Protein AF-R7S8R9-F1 (afdb_monomer_lite)

Structure (mmCIF, N/CA/C/O backbone):
data_AF-R7S8R9-F1
#
_entry.id   AF-R7S8R9-F1
#
loop_
_atom_site.group_PDB
_atom_site.id
_atom_site.type_symbol
_atom_site.label_atom_id
_atom_site.label_alt_id
_atom_site.label_comp_id
_atom_site.label_asym_id
_atom_site.label_entity_id
_atom_site.label_seq_id
_atom_site.pdbx_PDB_ins_code
_atom_site.Cartn_x
_atom_site.Cartn_y
_atom_site.Cartn_z
_atom_site.occupancy
_atom_site.B_iso_or_equiv
_atom_site.auth_seq_id
_atom_site.auth_comp_id
_atom_site.auth_asym_id
_atom_site.auth_atom_id
_atom_site.pdbx_PDB_model_num
ATOM 1 N N . MET A 1 1 ? -3.838 -19.991 12.113 1.00 74.75 1 MET A N 1
ATOM 2 C CA . MET A 1 1 ? -3.670 -18.676 11.465 1.00 74.75 1 MET A CA 1
ATOM 3 C C . MET A 1 1 ? -4.509 -18.708 10.201 1.00 74.75 1 MET A C 1
ATOM 5 O O . MET A 1 1 ? -4.292 -19.609 9.402 1.00 74.75 1 MET A O 1
ATOM 9 N N . LYS A 1 2 ? -5.536 -17.861 10.101 1.00 89.75 2 LYS A N 1
ATOM 10 C CA . LYS A 1 2 ? -6.470 -17.794 8.963 1.00 89.75 2 LYS A CA 1
ATOM 11 C C . LYS A 1 2 ? -6.174 -16.598 8.064 1.00 89.75 2 LYS A C 1
ATOM 13 O O . LYS A 1 2 ? -6.432 -16.669 6.870 1.00 89.75 2 LYS A O 1
ATOM 18 N N . ASP A 1 3 ? -5.632 -15.532 8.645 1.00 93.69 3 ASP A N 1
ATOM 19 C CA . ASP A 1 3 ? -5.303 -14.304 7.934 1.00 93.69 3 ASP A CA 1
ATOM 20 C C . ASP A 1 3 ? -3.987 -13.685 8.432 1.00 93.69 3 ASP A C 1
ATOM 22 O O . ASP A 1 3 ? -3.515 -14.007 9.524 1.00 93.69 3 ASP A O 1
ATOM 26 N N . ILE A 1 4 ? -3.400 -12.765 7.659 1.00 93.00 4 ILE A N 1
ATOM 27 C CA . ILE A 1 4 ? -2.202 -12.023 8.070 1.00 93.00 4 ILE A CA 1
ATOM 28 C C . ILE A 1 4 ? -2.455 -11.190 9.335 1.00 93.00 4 ILE A C 1
ATOM 30 O O . ILE A 1 4 ? -1.555 -11.053 10.166 1.00 93.00 4 ILE A O 1
ATOM 34 N N . PHE A 1 5 ? -3.688 -10.712 9.542 1.00 94.12 5 PHE A N 1
ATOM 35 C CA . PHE A 1 5 ? -4.074 -9.992 10.761 1.00 94.12 5 PHE A CA 1
ATOM 36 C C . PHE A 1 5 ? -4.065 -10.856 12.028 1.00 94.12 5 PHE A C 1
ATOM 38 O O . PHE A 1 5 ? -4.062 -10.310 13.128 1.00 94.12 5 PHE A O 1
ATOM 45 N N . ASP A 1 6 ? -3.997 -12.187 11.917 1.00 93.75 6 ASP A N 1
ATOM 46 C CA . ASP A 1 6 ? -3.775 -13.054 13.081 1.00 93.75 6 ASP A CA 1
ATOM 47 C C . ASP A 1 6 ? -2.309 -13.028 13.549 1.00 93.75 6 ASP A C 1
ATOM 49 O O . ASP A 1 6 ? -1.997 -13.476 14.658 1.00 93.75 6 ASP A O 1
ATOM 53 N N . GLY A 1 7 ? -1.404 -12.522 12.705 1.00 94.06 7 GLY A N 1
ATOM 54 C CA . GLY A 1 7 ? 0.025 -12.429 12.961 1.00 94.06 7 GLY A CA 1
ATOM 55 C C . GLY A 1 7 ? 0.363 -11.472 14.103 1.00 94.06 7 GLY A C 1
ATOM 56 O O . GLY A 1 7 ? -0.241 -10.413 14.270 1.00 94.06 7 GLY A O 1
ATOM 57 N N . MET A 1 8 ? 1.382 -11.830 14.889 1.00 94.81 8 MET A N 1
ATOM 58 C CA . MET A 1 8 ? 1.785 -11.065 16.075 1.00 94.81 8 MET A CA 1
ATOM 59 C C . MET A 1 8 ? 2.128 -9.607 15.748 1.00 94.81 8 MET A C 1
ATOM 61 O O . MET A 1 8 ? 1.743 -8.718 16.504 1.00 94.81 8 MET A O 1
ATOM 65 N N . VAL A 1 9 ? 2.824 -9.378 14.629 1.00 93.88 9 VAL A N 1
ATOM 66 C CA . VAL A 1 9 ? 3.291 -8.049 14.217 1.00 93.88 9 VAL A CA 1
ATOM 67 C C . VAL A 1 9 ? 2.112 -7.098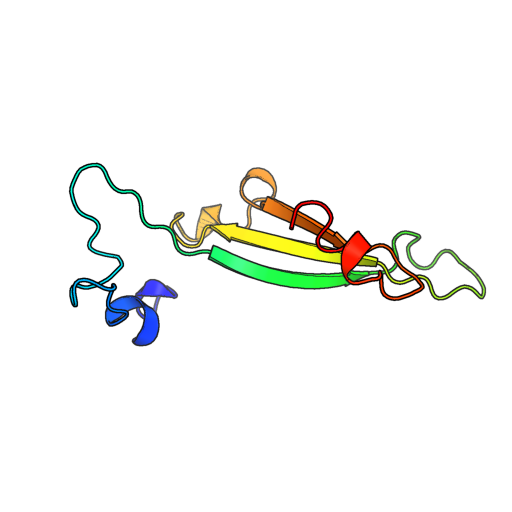 14.036 1.00 93.88 9 VAL A C 1
ATOM 69 O O . VAL A 1 9 ? 2.050 -6.093 14.730 1.00 93.88 9 VAL A O 1
ATOM 72 N N . LEU A 1 10 ? 1.129 -7.438 13.195 1.00 93.56 10 LEU A N 1
ATOM 73 C CA . LEU A 1 10 ? -0.018 -6.556 12.948 1.00 93.56 10 LEU A CA 1
ATOM 74 C C . LEU A 1 10 ? -0.912 -6.386 14.183 1.00 93.56 10 LEU A C 1
ATOM 76 O O . LEU A 1 10 ? -1.409 -5.291 14.429 1.00 93.56 10 LEU A O 1
ATOM 80 N N . ARG A 1 11 ? -1.079 -7.430 15.007 1.00 93.81 11 ARG A N 1
ATOM 81 C CA . ARG A 1 11 ? -1.903 -7.352 16.229 1.00 93.81 11 ARG A CA 1
ATOM 82 C C . ARG A 1 11 ? -1.320 -6.458 17.318 1.00 93.81 11 ARG A C 1
ATOM 84 O O . ARG A 1 11 ? -2.074 -5.971 18.159 1.00 93.81 11 ARG A O 1
ATOM 91 N N . ARG A 1 12 ? 0.009 -6.336 17.365 1.00 95.75 12 ARG A N 1
ATOM 92 C CA . ARG A 1 12 ? 0.741 -5.608 18.413 1.00 95.75 12 ARG A CA 1
ATOM 93 C C . ARG A 1 12 ? 1.428 -4.349 17.899 1.00 95.75 12 ARG A C 1
ATOM 95 O O . ARG A 1 12 ? 2.120 -3.702 18.676 1.00 95.75 12 ARG A O 1
ATOM 102 N N . PHE A 1 13 ? 1.261 -4.013 16.623 1.00 95.81 13 PHE A N 1
ATOM 103 C CA . PHE A 1 13 ? 1.827 -2.799 16.062 1.00 95.81 13 PHE A CA 1
ATOM 104 C C . PHE A 1 13 ? 1.200 -1.587 16.755 1.00 95.81 13 PHE A C 1
ATOM 106 O O . PHE A 1 13 ? -0.023 -1.435 16.750 1.00 95.81 13 PHE A O 1
ATOM 113 N N . LEU A 1 14 ? 2.037 -0.773 17.397 1.00 96.25 14 LEU A N 1
ATOM 114 C CA . LEU A 1 14 ? 1.614 0.420 18.119 1.00 96.25 14 LEU A CA 1
ATOM 115 C C . LEU A 1 14 ? 1.804 1.655 17.242 1.00 96.25 14 LEU A C 1
ATOM 117 O O . LEU A 1 14 ? 2.793 1.759 16.515 1.00 96.25 14 LEU A O 1
ATOM 121 N N . GLY A 1 15 ? 0.853 2.580 17.317 1.00 93.12 15 GLY A N 1
ATOM 122 C CA . GLY A 1 15 ? 0.977 3.904 16.732 1.00 93.12 15 GLY A CA 1
ATOM 123 C C . GLY A 1 15 ? 1.859 4.831 17.580 1.00 93.12 15 GLY A C 1
ATOM 124 O O . GLY A 1 15 ? 2.292 4.464 18.677 1.00 93.12 15 GLY A O 1
ATOM 125 N N . PRO A 1 16 ? 2.109 6.063 17.102 1.00 91.56 16 PRO A N 1
ATOM 126 C CA . PRO A 1 16 ? 2.842 7.086 17.856 1.00 91.56 16 PRO A CA 1
ATOM 127 C C . PRO A 1 16 ? 2.193 7.473 19.197 1.00 91.56 16 PRO A C 1
ATOM 129 O O . PRO A 1 16 ? 2.862 8.003 20.077 1.00 91.56 16 PRO A O 1
ATOM 132 N N . ASP A 1 17 ? 0.897 7.201 19.354 1.00 92.44 17 ASP A N 1
ATOM 133 C CA . ASP A 1 17 ? 0.100 7.390 20.571 1.00 92.44 17 ASP A CA 1
ATOM 134 C C . ASP A 1 17 ? 0.271 6.254 21.601 1.00 92.44 17 ASP A C 1
ATOM 136 O O . ASP A 1 17 ? -0.286 6.319 22.696 1.00 92.44 17 ASP A O 1
ATOM 140 N N . GLY A 1 18 ? 1.029 5.203 21.265 1.00 94.12 18 GLY A N 1
ATOM 141 C CA . GLY A 1 18 ? 1.195 4.009 22.094 1.00 94.12 18 GLY A CA 1
ATOM 142 C C . GLY A 1 18 ? -0.016 3.068 22.090 1.00 94.12 18 GLY A C 1
ATOM 143 O O . GLY A 1 18 ? 0.013 2.045 22.777 1.00 94.12 18 GLY A O 1
ATOM 144 N N . LEU A 1 19 ? -1.063 3.373 21.317 1.00 94.00 19 LEU A N 1
ATOM 145 C CA . LEU A 1 19 ? -2.238 2.520 21.137 1.00 94.00 19 LEU A CA 1
ATOM 146 C C . LEU A 1 19 ? -2.029 1.572 19.955 1.00 94.00 19 LEU A C 1
ATOM 148 O O . LEU A 1 19 ? -1.138 1.767 19.128 1.00 94.00 19 LEU A O 1
ATOM 152 N N . ARG A 1 20 ? -2.840 0.512 19.851 1.00 95.19 20 ARG A N 1
ATOM 153 C CA . ARG A 1 20 ? -2.764 -0.390 18.692 1.00 95.19 20 ARG A CA 1
ATOM 154 C C . ARG A 1 20 ? -3.090 0.400 17.432 1.00 95.19 20 ARG A C 1
ATOM 156 O O . ARG A 1 20 ? -4.150 1.004 17.335 1.00 95.19 20 ARG A O 1
ATOM 163 N N . PHE A 1 21 ? -2.203 0.341 16.446 1.00 94.75 21 PHE A N 1
ATOM 164 C CA . PHE A 1 21 ? -2.345 1.119 15.224 1.00 94.75 21 PHE A CA 1
ATOM 165 C C . PHE A 1 21 ? -3.676 0.833 14.527 1.00 94.75 21 PHE A C 1
ATOM 167 O O . PHE A 1 21 ? -4.359 1.764 14.141 1.00 94.75 21 PHE A O 1
ATOM 174 N N . LEU A 1 22 ? -4.098 -0.429 14.419 1.00 93.75 22 LEU A N 1
ATOM 175 C CA . LEU A 1 22 ? -5.347 -0.783 13.733 1.00 93.75 22 LEU A CA 1
ATOM 176 C C . LEU A 1 22 ? -6.626 -0.475 14.531 1.00 93.75 22 LEU A C 1
ATOM 178 O O . LEU A 1 22 ? -7.712 -0.561 13.962 1.00 93.75 22 LEU A O 1
ATOM 182 N N . ASP A 1 23 ? -6.517 -0.064 15.797 1.00 93.19 23 ASP A N 1
ATOM 183 C CA . ASP A 1 23 ? -7.643 0.480 16.563 1.00 93.19 23 ASP A CA 1
ATOM 184 C C . ASP A 1 23 ? -7.794 1.975 16.228 1.00 93.19 23 ASP A C 1
ATOM 186 O O . ASP A 1 23 ? -7.472 2.853 17.028 1.00 93.19 23 ASP A O 1
ATOM 190 N N . ALA A 1 24 ? -8.216 2.272 14.998 1.00 91.50 24 ALA A N 1
ATOM 191 C CA . ALA A 1 24 ? -8.364 3.650 14.541 1.00 91.50 24 ALA A CA 1
ATOM 192 C C . ALA A 1 24 ? -9.494 4.380 15.306 1.00 91.50 24 ALA A C 1
ATOM 194 O O . ALA A 1 24 ? -10.564 3.796 15.518 1.00 91.50 24 ALA A O 1
ATOM 195 N N . PRO A 1 25 ? -9.296 5.650 15.711 1.00 91.19 25 PRO A N 1
ATOM 196 C CA . PRO A 1 25 ? -10.351 6.459 16.310 1.00 91.19 25 PRO A CA 1
ATOM 197 C C . PRO A 1 25 ? -11.455 6.785 15.295 1.00 91.19 25 PRO A C 1
ATOM 199 O O . PRO A 1 25 ? -11.286 6.666 14.079 1.00 91.19 25 PRO A O 1
ATOM 202 N N . LEU A 1 26 ? -12.606 7.239 15.797 1.00 94.19 26 LEU A N 1
ATOM 203 C CA . LEU A 1 26 ? -13.712 7.652 14.938 1.00 94.19 26 LEU A CA 1
ATOM 204 C C . LEU A 1 26 ? -13.274 8.801 14.014 1.00 94.19 26 LEU A C 1
ATOM 206 O O . LEU A 1 26 ? -12.784 9.824 14.482 1.00 94.19 26 LEU A O 1
ATOM 210 N N . GLY A 1 27 ? -13.493 8.632 12.709 1.00 95.38 27 GLY A N 1
ATOM 211 C CA . GLY A 1 27 ? -13.116 9.616 11.689 1.00 95.38 27 GLY A CA 1
ATOM 212 C C . GLY A 1 27 ? -11.727 9.408 11.076 1.00 95.38 27 GLY A C 1
ATOM 213 O O . GLY A 1 27 ? -11.373 10.145 10.161 1.00 95.38 27 GLY A O 1
ATOM 214 N N . GLU A 1 28 ? -10.965 8.402 11.515 1.00 94.19 28 GLU A N 1
ATOM 215 C CA . GLU A 1 28 ? -9.670 8.044 10.928 1.00 94.19 28 GLU A CA 1
ATOM 216 C C . GLU A 1 28 ? -9.737 6.665 10.254 1.00 94.19 28 GLU A C 1
ATOM 218 O O . GLU A 1 28 ? -10.247 5.700 10.822 1.00 94.19 28 GLU A O 1
ATOM 223 N N . LEU A 1 29 ? -9.191 6.552 9.039 1.00 93.56 29 LEU A N 1
ATOM 224 C CA . LEU A 1 29 ? -9.036 5.276 8.347 1.00 93.56 29 LEU A CA 1
ATOM 225 C C . LEU A 1 29 ? -7.561 4.882 8.320 1.00 93.56 29 LEU A C 1
ATOM 227 O O . LEU A 1 29 ? -6.742 5.548 7.691 1.00 93.56 29 LEU A O 1
ATOM 231 N N . ARG A 1 30 ? -7.238 3.754 8.953 1.00 94.94 30 ARG A N 1
ATOM 232 C CA . ARG A 1 30 ? -5.899 3.160 8.922 1.00 94.94 30 ARG A CA 1
ATOM 233 C C . ARG A 1 30 ? -5.935 1.876 8.104 1.00 94.94 30 ARG A C 1
ATOM 235 O O . ARG A 1 30 ? -6.723 0.973 8.378 1.00 94.94 30 ARG A O 1
ATOM 242 N N . LEU A 1 31 ? -5.088 1.805 7.083 1.00 94.56 31 LEU A N 1
ATOM 243 C CA . LEU A 1 31 ? -5.036 0.690 6.139 1.00 94.56 31 LEU A CA 1
ATOM 244 C C . LEU A 1 31 ? -3.680 -0.002 6.192 1.00 94.56 31 LEU A C 1
ATOM 246 O O . LEU A 1 31 ? -2.656 0.626 6.454 1.00 94.56 31 LEU A O 1
ATOM 250 N N . VAL A 1 32 ? -3.680 -1.298 5.892 1.00 96.06 32 VAL A N 1
ATOM 251 C CA . VAL A 1 32 ? -2.453 -2.068 5.681 1.00 96.06 32 VAL A CA 1
ATOM 252 C C . VAL A 1 32 ? -2.358 -2.413 4.206 1.00 96.06 32 VAL A C 1
ATOM 254 O O . VAL A 1 32 ? -3.297 -2.967 3.636 1.00 96.06 32 VAL A O 1
ATOM 257 N N . PHE A 1 33 ? -1.209 -2.125 3.605 1.00 96.19 33 PHE A N 1
ATOM 258 C CA . PHE A 1 33 ? -0.903 -2.505 2.234 1.00 96.19 33 PHE A CA 1
ATOM 259 C C . PHE A 1 33 ? 0.290 -3.453 2.197 1.00 96.19 33 PHE A C 1
ATOM 261 O O . PHE A 1 33 ? 1.255 -3.288 2.941 1.00 96.19 33 PHE A O 1
ATOM 268 N N . SER A 1 34 ? 0.229 -4.438 1.305 1.00 95.62 34 SER A N 1
ATOM 269 C CA . SER A 1 34 ? 1.426 -5.130 0.836 1.00 95.62 34 SER A CA 1
ATOM 270 C C . SER A 1 34 ? 1.985 -4.358 -0.350 1.00 95.62 34 SER A C 1
ATOM 272 O O . SER A 1 34 ? 1.218 -3.999 -1.239 1.00 95.62 34 SER A O 1
ATOM 274 N N . LEU A 1 35 ? 3.297 -4.128 -0.366 1.00 95.38 35 LEU A N 1
ATOM 275 C CA . LEU A 1 35 ? 4.032 -3.618 -1.519 1.00 95.38 35 LEU A CA 1
ATOM 276 C C . LEU A 1 35 ? 4.823 -4.774 -2.131 1.00 95.38 35 LEU A C 1
ATOM 278 O O . LEU A 1 35 ? 5.577 -5.451 -1.433 1.00 95.38 35 LEU A O 1
ATOM 282 N N . SER A 1 36 ? 4.652 -4.995 -3.428 1.00 93.62 36 SER A N 1
ATOM 283 C CA . SER A 1 36 ? 5.401 -5.978 -4.212 1.00 93.62 36 SER A CA 1
ATOM 284 C C . SER A 1 36 ? 6.037 -5.286 -5.410 1.00 93.62 36 SER A C 1
ATOM 286 O O . SER A 1 36 ? 5.412 -4.422 -6.016 1.00 93.62 36 SER A O 1
ATOM 288 N N . ALA A 1 37 ? 7.260 -5.663 -5.767 1.00 92.19 37 ALA A N 1
ATOM 289 C CA . ALA A 1 37 ? 7.938 -5.159 -6.954 1.00 92.19 37 ALA A CA 1
ATOM 290 C C . ALA A 1 37 ? 8.518 -6.336 -7.735 1.00 92.19 37 ALA A C 1
ATOM 292 O O . ALA A 1 37 ? 9.224 -7.153 -7.146 1.00 92.19 37 ALA A O 1
ATOM 293 N N . ASP A 1 38 ? 8.218 -6.421 -9.030 1.00 89.88 38 ASP A N 1
ATOM 294 C CA . ASP A 1 38 ? 8.684 -7.519 -9.879 1.00 89.88 38 ASP A CA 1
ATOM 295 C C . ASP A 1 38 ? 9.140 -7.030 -11.256 1.00 89.88 38 ASP A C 1
ATOM 297 O O . ASP A 1 38 ? 8.548 -6.116 -11.843 1.00 89.88 38 ASP A O 1
ATOM 301 N N . GLY A 1 39 ? 10.228 -7.629 -11.737 1.00 87.31 39 GLY A N 1
ATOM 302 C CA . GLY A 1 39 ? 10.873 -7.318 -13.005 1.00 87.31 39 GLY A CA 1
ATOM 303 C C . GLY A 1 39 ? 10.382 -8.244 -14.109 1.00 87.31 39 GLY A C 1
ATOM 304 O O . GLY A 1 39 ? 10.493 -9.460 -14.002 1.00 87.31 39 GLY A O 1
ATOM 305 N N . PHE A 1 40 ? 9.895 -7.681 -15.207 1.00 85.62 40 PHE A N 1
ATOM 306 C CA . PHE A 1 40 ? 9.409 -8.433 -16.359 1.00 85.62 40 PHE A CA 1
ATOM 307 C C . PHE A 1 40 ? 9.983 -7.879 -17.663 1.00 85.62 40 PHE A C 1
ATOM 309 O O . PHE A 1 40 ? 10.369 -6.712 -17.754 1.00 85.62 40 PHE A O 1
ATOM 316 N N . ASN A 1 41 ? 10.028 -8.716 -18.699 1.00 85.75 41 ASN A N 1
ATOM 317 C CA . ASN A 1 41 ? 10.319 -8.246 -20.049 1.00 85.75 41 ASN A CA 1
ATOM 318 C C . ASN A 1 41 ? 9.016 -7.713 -20.678 1.00 85.75 41 ASN A C 1
ATOM 320 O O . ASN A 1 41 ? 8.112 -8.516 -20.940 1.00 85.75 41 ASN A O 1
ATOM 324 N N . PRO A 1 42 ? 8.895 -6.397 -20.943 1.00 80.62 42 PRO A N 1
ATOM 325 C CA . PRO A 1 42 ? 7.668 -5.815 -21.488 1.00 80.62 42 PRO A CA 1
ATOM 326 C C . PRO A 1 42 ? 7.337 -6.313 -22.904 1.00 80.62 42 PRO A C 1
ATOM 328 O O . PRO A 1 42 ? 6.180 -6.255 -23.312 1.00 80.62 42 PRO A O 1
ATOM 331 N N . TYR A 1 43 ? 8.318 -6.847 -23.636 1.00 80.69 43 TYR A N 1
ATOM 332 C CA . TYR A 1 43 ? 8.158 -7.362 -24.999 1.00 80.69 43 TYR A CA 1
ATOM 333 C C . TYR A 1 43 ? 7.915 -8.877 -25.059 1.00 80.69 43 TYR A C 1
ATOM 335 O O . TYR A 1 43 ? 7.804 -9.442 -26.149 1.00 80.69 43 TYR A O 1
ATOM 343 N N . GLN A 1 44 ? 7.797 -9.549 -23.904 1.00 71.12 44 GLN A N 1
ATOM 344 C CA . GLN A 1 44 ? 7.684 -11.012 -23.806 1.00 71.12 44 GLN A CA 1
ATOM 345 C C . GLN A 1 44 ? 8.903 -11.723 -24.452 1.00 71.12 44 GLN A C 1
ATOM 347 O O . GLN A 1 44 ? 9.896 -11.088 -24.798 1.00 71.12 44 GLN A O 1
ATOM 352 N N . MET A 1 45 ? 8.887 -13.055 -24.611 1.00 61.53 45 MET A N 1
ATOM 353 C CA . MET A 1 45 ? 10.004 -13.824 -25.213 1.00 61.53 45 MET A CA 1
ATOM 354 C C . MET A 1 45 ? 10.210 -13.578 -26.730 1.00 61.53 45 MET A C 1
ATOM 356 O O . MET A 1 45 ? 10.704 -14.453 -27.437 1.00 61.53 45 MET A O 1
ATOM 360 N N . LYS A 1 46 ? 9.792 -12.428 -27.272 1.00 60.25 46 LYS A N 1
ATOM 361 C CA . LYS A 1 46 ? 9.786 -12.158 -28.721 1.00 60.25 46 LYS A CA 1
ATOM 362 C C . LYS A 1 46 ? 11.034 -11.449 -29.252 1.00 60.25 46 LYS A C 1
ATOM 364 O O . LYS A 1 46 ? 11.176 -11.334 -30.464 1.00 60.25 46 LYS A O 1
ATOM 369 N N . GLU A 1 47 ? 11.960 -11.031 -28.398 1.00 53.22 47 GLU A N 1
ATOM 370 C CA . GLU A 1 47 ? 13.122 -10.246 -28.825 1.00 53.22 47 GLU A CA 1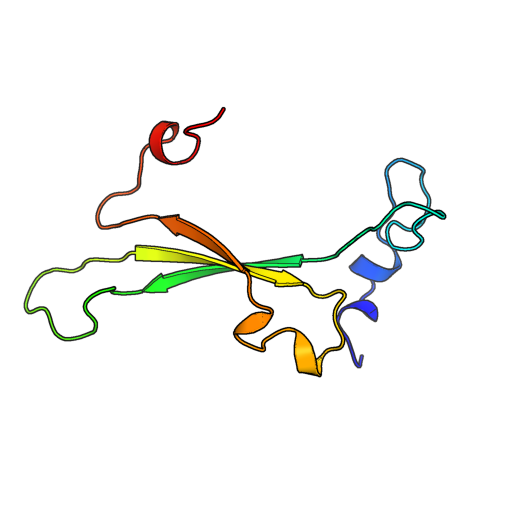
ATOM 371 C C . GLU A 1 47 ? 14.398 -11.096 -28.849 1.00 53.22 47 GLU A C 1
ATOM 373 O O . GLU A 1 47 ? 14.996 -11.436 -27.826 1.00 53.22 47 GLU A O 1
ATOM 378 N N . ALA A 1 48 ? 14.842 -11.419 -30.061 1.00 54.91 48 ALA A N 1
ATOM 379 C CA . ALA A 1 48 ? 16.187 -11.900 -30.310 1.00 54.91 48 ALA A CA 1
ATOM 380 C C . ALA A 1 48 ? 17.199 -10.803 -29.917 1.00 54.91 48 ALA A C 1
ATOM 382 O O . ALA A 1 48 ? 17.273 -9.762 -30.559 1.00 54.91 48 ALA A O 1
ATOM 383 N N . LYS A 1 49 ? 18.035 -11.090 -28.910 1.00 54.94 49 LYS A N 1
ATOM 384 C CA . LYS A 1 49 ? 19.285 -10.377 -28.554 1.00 54.94 49 LYS A CA 1
ATOM 385 C C . LYS A 1 49 ? 19.203 -9.091 -27.710 1.00 54.94 49 LYS A C 1
ATOM 387 O O . LYS A 1 49 ? 20.268 -8.594 -27.350 1.00 54.94 49 LYS A O 1
ATOM 392 N N . HIS A 1 50 ? 18.030 -8.606 -27.292 1.00 56.00 50 HIS A N 1
ATOM 393 C CA . HIS A 1 50 ? 17.934 -7.477 -26.348 1.00 56.00 50 HIS A CA 1
ATOM 394 C C . HIS A 1 50 ? 17.275 -7.879 -25.017 1.00 56.00 50 HIS A C 1
ATOM 396 O O . HIS A 1 50 ? 16.098 -8.220 -24.956 1.00 56.00 50 HIS A O 1
ATOM 402 N N . SER A 1 51 ? 18.051 -7.827 -23.927 1.00 64.31 51 SER A N 1
ATOM 403 C CA . SER A 1 51 ? 17.567 -8.013 -22.552 1.00 64.31 51 SER A CA 1
ATOM 404 C C . SER A 1 51 ? 17.037 -6.684 -22.010 1.00 64.31 51 SER A C 1
ATOM 406 O O . SER A 1 51 ? 17.803 -5.893 -21.458 1.00 64.31 51 SER A O 1
ATOM 408 N N . VAL A 1 52 ? 15.737 -6.429 -22.169 1.00 73.31 52 VAL A N 1
ATOM 409 C CA . VAL A 1 52 ? 15.057 -5.281 -21.548 1.00 73.31 52 VAL A CA 1
ATOM 410 C C . VAL A 1 52 ? 14.221 -5.776 -20.368 1.00 73.31 52 VAL A C 1
ATOM 412 O O . VAL A 1 52 ? 13.379 -6.655 -20.535 1.00 73.31 52 VAL A O 1
ATOM 415 N N . THR A 1 53 ? 14.439 -5.193 -19.188 1.00 82.25 53 THR A N 1
ATOM 416 C CA . THR A 1 53 ? 13.689 -5.500 -17.959 1.00 82.25 53 THR A CA 1
ATOM 417 C C . THR A 1 53 ? 13.034 -4.235 -17.435 1.00 82.25 53 THR A C 1
ATOM 419 O O . THR A 1 53 ? 13.739 -3.283 -17.125 1.00 82.25 53 THR A O 1
ATOM 422 N N . SER A 1 54 ? 11.716 -4.239 -17.282 1.00 86.94 54 SER A N 1
ATOM 423 C CA . SER A 1 54 ? 10.975 -3.191 -16.576 1.00 86.94 54 SER A CA 1
ATOM 424 C C . SER A 1 54 ? 10.479 -3.731 -15.243 1.00 86.94 54 SER A C 1
ATOM 426 O O . SER A 1 54 ? 10.063 -4.883 -15.170 1.00 86.94 54 SER A O 1
ATOM 428 N N . THR A 1 55 ? 10.485 -2.910 -14.196 1.00 89.94 55 THR A N 1
ATOM 429 C CA . THR A 1 55 ? 9.984 -3.312 -12.874 1.00 89.94 55 THR A CA 1
ATOM 430 C C . THR A 1 55 ? 8.666 -2.615 -12.592 1.00 89.94 55 THR A C 1
ATOM 432 O O . THR A 1 55 ? 8.608 -1.388 -12.597 1.00 89.94 55 THR A O 1
ATOM 435 N N . ALA A 1 56 ? 7.611 -3.375 -12.316 1.00 90.50 56 ALA A N 1
ATOM 436 C CA . ALA A 1 56 ? 6.355 -2.820 -11.820 1.00 90.50 56 ALA A CA 1
ATOM 437 C C . ALA A 1 56 ? 6.278 -2.961 -10.301 1.00 90.50 56 ALA A C 1
ATOM 439 O O . ALA A 1 56 ? 6.705 -3.968 -9.738 1.00 90.50 56 ALA A O 1
ATOM 440 N N . MET A 1 57 ? 5.719 -1.945 -9.652 1.00 94.12 57 MET A N 1
ATOM 441 C CA . MET A 1 57 ? 5.435 -1.916 -8.223 1.00 94.12 57 MET A CA 1
ATOM 442 C C . MET A 1 57 ? 3.925 -1.951 -8.023 1.00 94.12 57 MET A C 1
ATOM 444 O O . MET A 1 57 ? 3.207 -1.075 -8.502 1.00 94.12 57 MET A O 1
ATOM 448 N N . TYR A 1 58 ? 3.446 -2.949 -7.297 1.00 95.00 58 TYR A N 1
ATOM 449 C CA . TYR A 1 58 ? 2.038 -3.175 -7.012 1.00 95.00 58 TYR A CA 1
ATOM 450 C C . TYR A 1 58 ? 1.785 -3.027 -5.520 1.00 95.00 58 TYR A C 1
ATOM 452 O O . TYR A 1 58 ? 2.565 -3.512 -4.698 1.00 95.00 58 TYR A O 1
ATOM 460 N N . MET A 1 59 ? 0.663 -2.409 -5.172 1.00 97.44 59 MET A N 1
ATOM 461 C CA . MET A 1 59 ? 0.138 -2.420 -3.819 1.00 97.44 59 MET A CA 1
ATOM 462 C C . MET A 1 59 ? -1.183 -3.176 -3.753 1.00 97.44 59 MET A C 1
ATOM 464 O O . MET A 1 59 ? -2.037 -3.054 -4.631 1.00 97.44 59 MET A O 1
ATOM 468 N N . VAL A 1 60 ? -1.352 -3.937 -2.676 1.00 97.25 60 VAL A N 1
ATOM 469 C CA . VAL A 1 60 ? -2.575 -4.689 -2.380 1.00 97.25 60 VAL A CA 1
ATOM 470 C C . VAL A 1 60 ? -3.104 -4.248 -1.025 1.00 97.25 60 VAL A C 1
ATOM 472 O O . VAL A 1 60 ? -2.389 -4.350 -0.027 1.00 97.25 60 VAL A O 1
ATOM 475 N N . CYS A 1 61 ? -4.351 -3.771 -0.980 1.00 97.06 61 CYS A N 1
ATOM 476 C CA . CYS A 1 61 ? -5.009 -3.392 0.270 1.00 97.06 61 CYS A CA 1
ATOM 477 C C . CYS A 1 61 ? -5.351 -4.649 1.076 1.00 97.06 61 CYS A C 1
ATOM 479 O O . CYS A 1 61 ? -6.322 -5.352 0.790 1.00 97.06 61 CYS A O 1
ATOM 481 N N . LEU A 1 62 ? -4.558 -4.941 2.104 1.00 96.56 62 LEU A N 1
ATOM 482 C CA . LEU A 1 62 ? -4.755 -6.114 2.952 1.00 96.56 62 LEU A CA 1
ATOM 483 C C . LEU A 1 62 ? -5.964 -5.955 3.876 1.00 96.56 62 LEU A C 1
ATOM 485 O O . LEU A 1 62 ? -6.530 -6.962 4.288 1.00 96.56 62 LEU A O 1
ATOM 489 N N . SER A 1 63 ? -6.412 -4.725 4.143 1.00 95.69 63 SER A N 1
ATOM 490 C CA . SER A 1 63 ? -7.626 -4.450 4.926 1.00 95.69 63 SER A CA 1
ATOM 491 C C . SER A 1 63 ? -8.929 -4.888 4.237 1.00 95.69 63 SER A C 1
ATOM 493 O O . SER A 1 63 ? -9.972 -4.914 4.887 1.00 95.69 63 SER A O 1
ATOM 495 N N . LEU A 1 64 ? -8.896 -5.264 2.952 1.00 96.50 64 LEU A N 1
ATOM 496 C CA . LEU A 1 64 ? -10.034 -5.897 2.279 1.00 96.50 64 LEU A CA 1
ATOM 497 C C . LEU A 1 64 ? -10.236 -7.354 2.744 1.00 96.50 64 LEU A C 1
ATOM 499 O O . LEU A 1 64 ? -9.269 -8.016 3.143 1.00 96.50 64 LEU A O 1
ATOM 503 N N . PRO A 1 65 ? -11.464 -7.901 2.627 1.00 96.06 65 PRO A N 1
ATOM 504 C CA . PRO A 1 65 ? -11.715 -9.329 2.790 1.00 96.06 65 PRO A CA 1
ATOM 505 C C . PRO A 1 65 ? -10.766 -10.183 1.930 1.00 96.06 65 PRO A C 1
ATOM 507 O O . PRO A 1 65 ? -10.518 -9.825 0.776 1.00 96.06 65 PRO A O 1
ATOM 510 N N . PRO A 1 66 ? -10.272 -11.337 2.424 1.00 95.50 66 PRO A N 1
ATOM 511 C CA . PRO A 1 66 ? -9.195 -12.086 1.764 1.00 95.50 66 PRO A CA 1
ATOM 512 C C . PRO A 1 66 ? -9.458 -12.442 0.299 1.00 95.50 66 PRO A C 1
ATOM 514 O O . PRO A 1 66 ? -8.552 -12.363 -0.524 1.00 95.50 66 PRO A O 1
ATOM 517 N N . HIS A 1 67 ? -10.705 -12.777 -0.034 1.00 95.81 67 HIS A N 1
ATOM 518 C CA . HIS A 1 67 ? -11.120 -13.160 -1.384 1.00 95.81 67 HIS A CA 1
ATOM 519 C C . HIS A 1 67 ? -11.212 -11.983 -2.372 1.00 95.81 67 HIS A C 1
ATOM 521 O O . HIS A 1 67 ? -11.357 -12.220 -3.565 1.00 95.81 67 HIS A O 1
ATOM 527 N N . LEU A 1 68 ? -11.126 -10.733 -1.900 1.00 97.81 68 LEU A N 1
ATOM 528 C CA . LEU A 1 68 ? -11.183 -9.532 -2.742 1.00 97.81 68 LEU A CA 1
ATOM 529 C C . LEU A 1 68 ? -9.804 -8.921 -3.015 1.00 97.81 68 LEU A C 1
ATOM 531 O O . LEU A 1 68 ? -9.646 -8.207 -4.000 1.00 97.81 68 LEU A O 1
ATOM 535 N N . ARG A 1 69 ? -8.804 -9.190 -2.164 1.00 96.75 69 ARG A N 1
ATOM 536 C CA . ARG A 1 69 ? -7.499 -8.497 -2.163 1.00 96.75 69 ARG A CA 1
ATOM 537 C C . ARG A 1 69 ? -6.769 -8.544 -3.507 1.00 96.75 69 ARG A C 1
ATOM 539 O O . ARG A 1 69 ? -6.227 -7.537 -3.936 1.00 96.75 69 ARG A O 1
ATOM 546 N N . TYR A 1 70 ? -6.753 -9.708 -4.150 1.00 95.69 70 TYR A N 1
ATOM 547 C CA . TYR A 1 70 ? -5.977 -9.961 -5.371 1.00 95.69 70 TYR A CA 1
ATOM 548 C C . TYR A 1 70 ? -6.836 -9.980 -6.639 1.00 95.69 70 TYR A C 1
ATOM 550 O O . TYR A 1 70 ? -6.385 -10.456 -7.680 1.00 95.69 70 TYR A O 1
ATOM 558 N N . LEU A 1 71 ? -8.075 -9.486 -6.563 1.00 96.75 71 LEU A N 1
ATOM 559 C CA . LEU A 1 71 ? -8.846 -9.229 -7.774 1.00 96.75 71 LEU A CA 1
ATOM 560 C C . LEU A 1 71 ? -8.168 -8.095 -8.560 1.00 96.75 71 LEU A C 1
ATOM 562 O O . LEU A 1 71 ? -7.739 -7.124 -7.927 1.00 96.75 71 LEU A O 1
ATOM 566 N N . PRO A 1 72 ? -8.058 -8.186 -9.899 1.00 94.25 72 PRO A N 1
ATOM 567 C CA . PRO A 1 72 ? -7.381 -7.172 -10.707 1.00 94.25 72 PRO A CA 1
ATOM 568 C C . PRO A 1 72 ? -7.858 -5.738 -10.437 1.00 94.25 72 PRO A C 1
ATOM 570 O O . PRO A 1 72 ? -7.043 -4.824 -10.384 1.00 94.25 72 PRO A O 1
ATOM 573 N N . GLU A 1 73 ? -9.156 -5.544 -10.197 1.00 95.38 73 GLU A N 1
ATOM 574 C CA . GLU A 1 73 ? -9.775 -4.252 -9.883 1.00 95.38 73 GLU A CA 1
ATOM 575 C C . GLU A 1 73 ? -9.395 -3.673 -8.508 1.00 95.38 73 GLU A C 1
ATOM 577 O O . GLU A 1 73 ? -9.546 -2.473 -8.288 1.00 95.38 73 GLU A O 1
ATOM 582 N N . ASN A 1 74 ? -8.883 -4.500 -7.591 1.00 95.81 74 ASN A N 1
ATOM 583 C CA . ASN A 1 74 ? -8.459 -4.097 -6.244 1.00 95.81 74 ASN A CA 1
ATOM 584 C C . ASN A 1 74 ? -6.931 -4.012 -6.098 1.00 95.81 74 ASN A C 1
ATOM 586 O O . ASN A 1 74 ? -6.427 -3.678 -5.020 1.00 95.81 74 ASN A O 1
ATOM 590 N N . MET A 1 75 ? -6.187 -4.310 -7.165 1.00 94.38 75 MET A N 1
ATOM 591 C CA . MET A 1 75 ? -4.741 -4.132 -7.214 1.00 94.38 75 MET A CA 1
ATOM 592 C C . MET A 1 75 ? -4.396 -2.728 -7.706 1.00 94.38 75 MET A C 1
ATOM 594 O O . MET A 1 75 ? -4.894 -2.263 -8.728 1.00 94.38 75 MET A O 1
ATOM 598 N N . TYR A 1 76 ? -3.494 -2.057 -6.995 1.00 92.25 76 TYR A N 1
ATOM 599 C CA . TYR A 1 76 ? -3.040 -0.718 -7.346 1.00 92.25 76 TYR A CA 1
ATOM 600 C C . TYR A 1 76 ? -1.640 -0.775 -7.960 1.00 92.25 76 TYR A C 1
ATOM 602 O O . TYR A 1 76 ? -0.686 -1.178 -7.293 1.00 92.25 76 TYR A O 1
ATOM 610 N N . LEU A 1 77 ? -1.492 -0.360 -9.220 1.00 92.88 77 LEU A N 1
ATOM 611 C CA . LEU A 1 77 ? -0.176 -0.149 -9.825 1.00 92.88 77 LEU A CA 1
ATOM 612 C C . LEU A 1 77 ? 0.411 1.156 -9.275 1.00 92.88 77 LEU A C 1
ATOM 614 O O . LEU A 1 77 ? 0.012 2.244 -9.681 1.00 92.88 77 LEU A O 1
ATOM 618 N N . ALA A 1 78 ? 1.355 1.033 -8.346 1.00 92.50 78 ALA A N 1
ATOM 619 C CA . ALA A 1 78 ? 1.972 2.164 -7.662 1.00 92.50 78 ALA A CA 1
ATOM 620 C C . ALA A 1 78 ? 3.059 2.848 -8.495 1.00 92.50 78 ALA A C 1
ATOM 622 O O . ALA A 1 78 ? 3.336 4.028 -8.302 1.00 92.50 78 ALA A O 1
ATOM 623 N N . GLY A 1 79 ? 3.675 2.122 -9.426 1.00 89.50 79 GLY A N 1
ATOM 624 C CA . GLY A 1 79 ? 4.632 2.709 -10.349 1.00 89.50 79 GLY A CA 1
ATOM 625 C C . GLY A 1 79 ? 5.282 1.688 -11.265 1.00 89.50 79 GLY A C 1
ATOM 626 O O . GLY A 1 79 ? 5.184 0.477 -11.058 1.00 89.50 79 GLY A O 1
ATOM 627 N N . VAL A 1 80 ? 5.969 2.201 -12.281 1.00 89.31 80 VAL A N 1
ATOM 628 C CA . VAL A 1 80 ? 6.759 1.411 -13.223 1.00 89.31 80 VAL A CA 1
ATOM 629 C C . VAL A 1 80 ? 8.122 2.067 -13.368 1.00 89.31 80 VAL A C 1
ATOM 631 O O . VAL A 1 80 ? 8.224 3.252 -13.672 1.00 89.31 80 VAL A O 1
ATOM 634 N N . ILE A 1 81 ? 9.168 1.281 -13.155 1.00 88.00 81 ILE A N 1
ATOM 635 C CA . ILE A 1 81 ? 10.559 1.645 -13.390 1.00 88.00 81 ILE A CA 1
ATOM 636 C C . ILE A 1 81 ? 10.915 1.100 -14.778 1.00 88.00 81 ILE A C 1
ATOM 638 O O . ILE A 1 81 ? 11.012 -0.123 -14.937 1.00 88.00 81 ILE A O 1
ATOM 642 N N . PRO A 1 82 ? 11.066 1.965 -15.795 1.00 83.31 82 PRO A N 1
ATOM 643 C CA . PRO A 1 82 ? 11.443 1.515 -17.124 1.00 83.31 82 PRO A CA 1
ATOM 644 C C . PRO A 1 82 ? 12.892 1.019 -17.125 1.00 83.31 82 PRO A C 1
ATOM 646 O O . PRO A 1 82 ? 13.772 1.635 -16.524 1.00 83.31 82 PRO A O 1
ATOM 649 N N . GLY A 1 83 ? 13.138 -0.093 -17.816 1.00 76.94 83 GLY A N 1
ATOM 650 C CA . GLY A 1 83 ? 14.490 -0.522 -18.171 1.00 76.94 83 GLY A CA 1
ATOM 651 C C . GLY A 1 83 ? 15.022 0.137 -19.441 1.00 76.94 83 GLY A C 1
ATOM 652 O O . GLY A 1 83 ? 14.325 0.946 -20.057 1.00 76.94 83 GLY A O 1
ATOM 653 N N . PRO A 1 84 ? 16.228 -0.252 -19.902 1.00 72.19 84 PRO A N 1
ATOM 654 C CA . PRO A 1 84 ? 17.121 -1.281 -19.342 1.00 72.19 84 PRO A CA 1
ATOM 655 C C . PRO A 1 84 ? 18.120 -0.753 -18.295 1.00 72.19 84 PRO A C 1
ATOM 657 O O . PRO A 1 84 ? 18.745 -1.537 -17.586 1.00 72.19 84 PRO A O 1
ATOM 660 N N . THR A 1 85 ? 18.298 0.563 -18.201 1.00 74.38 85 THR A N 1
ATOM 661 C CA . THR A 1 85 ? 19.193 1.203 -17.230 1.00 74.38 85 THR A CA 1
ATOM 662 C C . THR A 1 85 ? 18.423 1.639 -15.995 1.00 74.38 85 THR A C 1
ATOM 664 O O . THR A 1 85 ? 17.296 2.113 -16.106 1.00 74.38 85 THR A O 1
ATOM 667 N N . LYS A 1 86 ? 19.048 1.535 -14.818 1.00 71.94 86 LYS A N 1
ATOM 668 C CA . LYS A 1 86 ? 18.468 2.044 -13.572 1.00 71.94 86 LYS A CA 1
ATOM 669 C C . LYS A 1 86 ? 18.178 3.550 -13.718 1.00 71.94 86 LYS A C 1
ATOM 671 O O . LYS A 1 86 ? 19.110 4.280 -14.064 1.00 71.94 86 LYS A O 1
ATOM 676 N N . PRO A 1 87 ? 16.949 4.022 -13.448 1.00 76.12 87 PRO A N 1
ATOM 677 C CA . PRO A 1 87 ? 16.668 5.449 -13.476 1.00 76.12 87 PRO A CA 1
ATOM 678 C C . PRO A 1 87 ? 17.463 6.186 -12.395 1.00 76.12 87 PRO A C 1
ATOM 680 O O . PRO A 1 87 ? 17.787 5.627 -11.340 1.00 76.12 87 PRO A O 1
ATOM 683 N N . SER A 1 88 ? 17.798 7.444 -12.672 1.00 79.31 88 SER A N 1
ATOM 684 C CA . SER A 1 88 ? 18.450 8.333 -11.715 1.00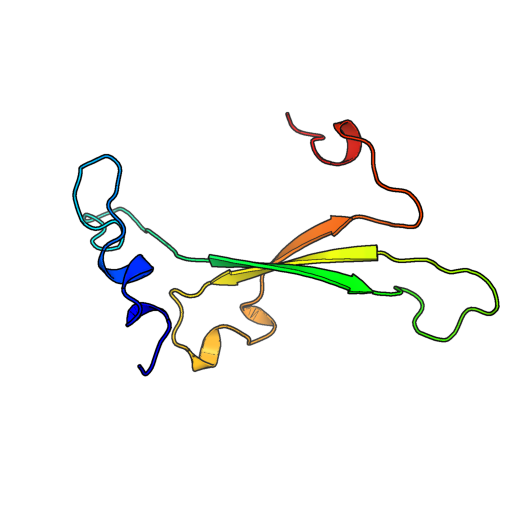 79.31 88 SER A CA 1
ATOM 685 C C . SER A 1 88 ? 17.529 8.636 -10.529 1.00 79.31 88 SER A C 1
ATOM 687 O O . SER A 1 88 ? 16.311 8.458 -10.594 1.00 79.31 88 SER A O 1
ATOM 689 N N . THR A 1 89 ? 18.103 9.131 -9.432 1.00 76.88 89 THR A N 1
ATOM 690 C CA . THR A 1 89 ? 17.326 9.560 -8.260 1.00 76.88 89 THR A CA 1
ATOM 691 C C . THR A 1 89 ? 16.289 10.623 -8.627 1.00 76.88 89 THR A C 1
ATOM 693 O O . THR A 1 89 ? 15.163 10.543 -8.154 1.00 76.88 89 THR A O 1
ATOM 696 N N . GLU A 1 90 ? 16.633 11.562 -9.510 1.00 80.38 90 GLU A N 1
ATOM 697 C CA . GLU A 1 90 ? 15.714 12.596 -10.013 1.00 80.38 90 GLU A CA 1
ATOM 698 C C . GLU A 1 90 ? 14.551 11.991 -10.808 1.00 80.38 90 GLU A C 1
ATOM 700 O O . GLU A 1 90 ? 13.407 12.404 -10.650 1.00 80.38 90 GLU A O 1
ATOM 705 N N . GLN A 1 91 ? 14.818 10.967 -11.624 1.00 75.62 91 GLN A N 1
ATOM 706 C CA . GLN A 1 91 ? 13.782 10.277 -12.398 1.00 75.62 91 GLN A CA 1
ATOM 707 C C . GLN A 1 91 ? 12.816 9.481 -11.510 1.00 75.62 91 GLN A C 1
ATOM 709 O O . GLN A 1 91 ? 11.647 9.337 -11.857 1.00 75.62 91 GLN A O 1
ATOM 714 N N . ILE A 1 92 ? 13.292 8.964 -10.373 1.00 74.88 92 ILE A N 1
ATOM 715 C CA . ILE A 1 92 ? 12.463 8.237 -9.398 1.00 7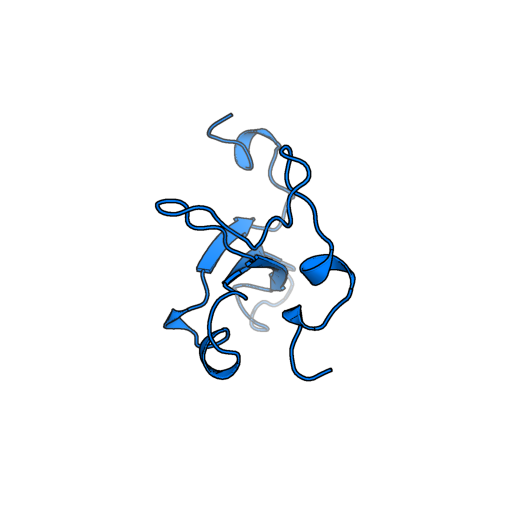4.88 92 ILE A CA 1
ATOM 716 C C . ILE A 1 92 ? 11.683 9.216 -8.506 1.00 74.88 92 ILE A C 1
ATOM 718 O O . ILE A 1 92 ? 10.519 8.975 -8.199 1.00 74.88 92 ILE A O 1
ATOM 722 N N . ASN A 1 93 ? 12.307 10.328 -8.116 1.00 75.06 93 ASN A N 1
ATOM 723 C CA . ASN A 1 93 ? 11.790 11.283 -7.139 1.00 75.06 93 ASN A CA 1
ATOM 724 C C . ASN A 1 93 ? 11.427 12.627 -7.783 1.00 75.06 93 ASN A C 1
ATOM 726 O O . ASN A 1 93 ? 11.762 13.674 -7.246 1.00 75.06 93 ASN A O 1
ATOM 730 N N . HIS A 1 94 ? 10.732 12.620 -8.921 1.00 62.12 94 HIS A N 1
ATOM 731 C CA . HIS A 1 94 ? 10.455 13.839 -9.700 1.00 62.12 94 HIS A CA 1
ATOM 732 C C . HIS A 1 94 ? 9.662 14.928 -8.924 1.00 62.12 94 HIS A C 1
ATOM 734 O O . HIS A 1 94 ? 9.522 16.057 -9.391 1.00 62.12 94 HIS A O 1
ATOM 740 N N . PHE A 1 95 ? 9.123 14.601 -7.747 1.00 55.47 95 PHE A N 1
ATOM 741 C CA . PHE A 1 95 ? 8.316 15.493 -6.910 1.00 55.47 95 PHE A CA 1
ATOM 742 C C . PHE A 1 95 ? 8.924 15.797 -5.528 1.00 55.47 95 PHE A C 1
ATOM 744 O O . PHE A 1 95 ? 8.219 16.365 -4.693 1.00 55.47 95 PHE A O 1
ATOM 751 N N . LEU A 1 96 ? 10.182 15.413 -5.270 1.00 49.62 96 LEU A N 1
ATOM 752 C CA . LEU A 1 96 ? 10.909 15.754 -4.036 1.00 49.62 96 LEU A CA 1
ATOM 753 C C . LEU A 1 96 ? 11.973 16.824 -4.285 1.00 49.62 96 LEU A C 1
ATOM 755 O O . LEU A 1 96 ? 12.678 16.722 -5.312 1.00 49.62 96 LEU A O 1
#

Organism: Trametes versicolor (strain FP-101664) (NCBI:txid717944)

Secondary structure (DSSP, 8-state):
--SGGGSHHHHH-B-TTSSBTTSPPTT-----EEEEEEEE-TTGGG-SS----EEEEEEEETTS-TTTTTSGGGEEEEEEE-SSSPPPHHHH-TT-

Radius of gyration: 18.37 Å; chains: 1; bounding box: 33×34×52 Å

Foldseek 3Di:
DPAPCVDPCQVCPADPVRHRQCPDDPPDDDWDKDKDKDWDDPVPPPDDPDDWIKIWIKIWTSPDDPVPGPDPVRIDGPDMQGDDDGDDPCVVCVPD

Sequence (96 aa):
MKDIFDGMVLRRFLGPDGLRFLDAPLGELRLVFSLSADGFNPYQMKEAKHSVTSTAMYMVCLSLPPHLRYLPENMYLAGVIPGPTKPSTEQINHFL

pLDDT: mean 86.66, std 12.38, range [49.62, 97.81]

=== Feature glossary ===
Annotated list of the representations used here:

Nearest PDB structures. The Foldseek neighbor list gives the closest experimentally determined structures in the PDB, ranked by structural alignment. TM-score near 1 means near-identical fold; near 0.3 means only rough topology match. This is how one finds what a novel AlphaFold prediction most resembles in the solved-structure universe.

Foldseek 3Di. Foldseek's 3Di representation compresses backbone geometry into a per-residue letter drawn from a learned twenty-state alphabet. It captures the tertiary interaction pattern around each residue — which residues are packed against it in space, regardless of where they are in sequence.

Radius of gyration, Cα contacts, bounding box. Radius of gyration (Rg) is the root-mean-square distance of Cα atoms from their centroid — a single number for overall size and compactness. A globular domain of N residues has Rg ≈ 2.2·N^0.38 Å; an extended or disordered chain has a much larger Rg. The Cα contact count is the number of residue pairs whose Cα atoms are within 8 Å and are more than four positions apart in sequence — a standard proxy for tertiary packing density. The bounding box is the smallest axis-aligned box enclosing all Cα atoms.

InterPro / GO / CATH / organism. The annotation b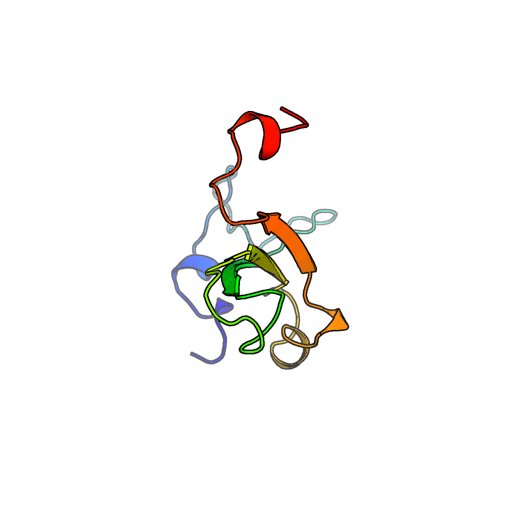lock draws on four external resources. InterPro: which protein families and domains the sequence belongs to. GO: standardized terms for what the protein does, what process it participates in, and where in the cell it acts. CATH: which structural fold it has in the CATH hierarchy. Organism: the species of origin.

mmCIF coordinates. The mmCIF block holds the 3D Cartesian coordinates of each backbone atom (N, Cα, C, O) in ångströms. mmCIF is the PDB's canonical archive format — a tagged-loop text representation of the atomic model.

pLDDT. pLDDT is the predicted lDDT-Cα score: AlphaFold's confidence that the local environment of each residue (all inter-atomic distances within 15 Å) is correctly placed. It is a per-residue number between 0 and 100, with higher meaning more reliable.

Backbone torsions (φ/ψ). φ (phi) and ψ (psi) are the two rotatable backbone dihedrals per residue: φ is the C(i-1)–N–Cα–C torsion, ψ is the N–Cα–C–N(i+1) torsion, both in degrees on (−180°, 180°]. α-helical residues cluster near (−60°, −45°); β-strand residues near (−120°, +130°). A Ramachandran plot is simply a scatter of (φ, ψ) for every residue.

B-factor. For experimental (PDB) structures, the B-factor (temperature factor) quantifies t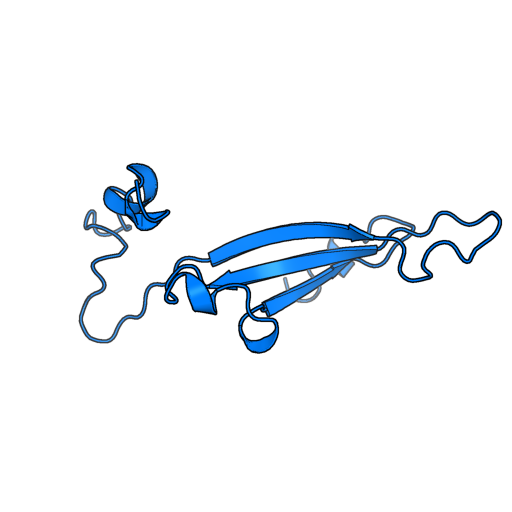he positional spread of each atom in the crystal — a combination of thermal vibration and static disorder — in units of Å². High B-factors mark flexible loops or poorly resolved regions; low B-factors mark the rigid, well-ordered core.

Secondary structure (3-state, P-SEA). SS3 is a coarse helix/strand/coil call (letters a/b/c) made by the P-SEA algorithm from inter-Cα distances and dihedrals. It is less detailed than DSSP but needs only Cα positions.

Predicted aligned error. Predicted aligned error is AlphaFold's pairwise confidence. Unlike pLDDT (per-residue), PAE is per-residue-pair and captures whether two parts of the structure are correctly placed relative to each other. Units are ångströms of expected positional error.

Solvent-accessible surface area. Solvent-accessible surface area (SASA) is the area in Å² traced out by the centre of a 1.4 Å probe sphere (a water molecule) rolled over the protein's van der Waals surface (Shrake–Rupley / Lee–Richards construction). Buried residues have near-zero SASA; fully exposed residues can exceed 200 Å². The total SASA scales roughly with the number of surface residues.

Secondary structure (8-state, DSSP). The SS8 string is DSSP's per-residue secondary-structure call. α-helix (H) means an i→i+4 H-bond ladder; β-strand (E) means the residue participates in a β-sheet; 3₁₀ (G) and π (I) are tighter and wider helices; T/S are turns/bends; '-' is loop.

Rendered structure images. Structure images are PyMOL renders from six orthogonal camera directions. Cartoon representation draws helices as coils and strands as arrows; sticks shows the backbone as bonds; surface shows the solvent-excluded envelope. Rainbow coloring maps sequence position to hue (blue→red, N→C); chain coloring assigns a distinct color per polypeptide.

Sequence. The amino-acid sequence is the protein's primary structure: the linear order of residues from the N-terminus to the C-terminus, written in one-letter code. Everything else here — the 3D coordinates, the secondary structure, the domain annotations — is ultimately a consequence of this string.

Contact-map, Ramachandran, and PAE plots. Three diagnostic plots accompany the record. The Cα contact map visualizes the tertiary structure as a 2D adjacency matrix (8 Å cutoff, sequence-local contacts suppressed). The Ramachandran plot shows the distribution of backbone (φ, ψ) torsions, with points in the α and β basins reflecting secondary structure content. The PAE plot shows AlphaFold's inter-residue confidence as a color matrix.